Protein AF-A0A849PTD3-F1 (afdb_monomer_lite)

Radius of gyration: 12.24 Å; chains: 1; bounding box: 25×21×29 Å

Secondary structure (DSSP, 8-state):
--EEEEEEEEE-S-EEEE-GGG-EEEE-SEEEEEEEEESS-HHHHHHHHH-SSS---SHHHHHHHSTTEE-

Sequence (71 aa):
MKGVYVLIVKVDKDIQEKIGALGKIRFCRGTYAYVGSAQNGLEKRIARHLSKKKSLFWHIDYLLNSRHAKV

pLDDT: mean 96.57, std 2.06, range [87.5, 98.62]

Foldseek 3Di:
DWFKDKDKKFQQAWDWFQQPPVGTDIDGGDIDIDIDTDRPDPVVVVVVLQDQDDDDDHSSNRQCVDPRMDD

Structure (mmCIF, N/CA/C/O backbone):
data_AF-A0A849PTD3-F1
#
_entry.id   AF-A0A849PTD3-F1
#
loop_
_atom_site.group_PDB
_atom_site.id
_atom_site.type_symb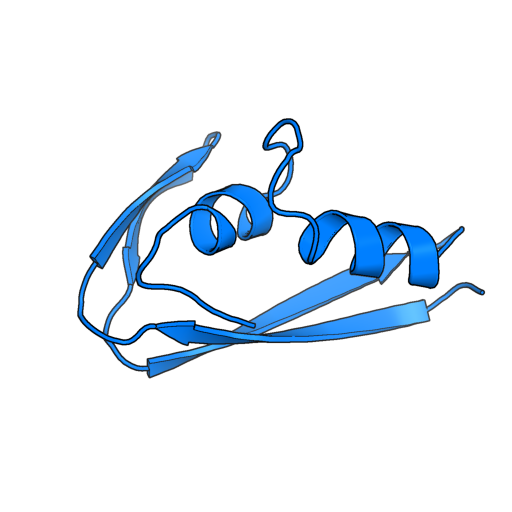ol
_atom_site.label_atom_id
_atom_site.label_alt_id
_atom_site.label_comp_id
_atom_site.label_asym_id
_atom_site.label_entity_id
_atom_site.label_seq_id
_atom_site.pdbx_PDB_ins_code
_atom_site.Cartn_x
_atom_site.Cartn_y
_atom_site.Cartn_z
_atom_site.occupancy
_atom_site.B_iso_or_equiv
_atom_site.auth_seq_id
_atom_site.auth_comp_id
_atom_site.auth_asym_id
_atom_site.auth_atom_id
_atom_site.pdbx_PDB_model_num
ATOM 1 N N . MET A 1 1 ? 11.432 -6.475 -16.224 1.00 87.50 1 MET A N 1
ATOM 2 C CA . MET A 1 1 ? 10.093 -6.101 -16.731 1.00 87.50 1 MET A CA 1
ATOM 3 C C . MET A 1 1 ? 9.692 -4.700 -16.264 1.00 87.50 1 MET A C 1
ATOM 5 O O . MET A 1 1 ? 10.054 -4.317 -15.150 1.00 87.50 1 MET A O 1
ATOM 9 N N . LYS A 1 2 ? 8.966 -3.960 -17.114 1.00 94.75 2 LYS A N 1
ATOM 10 C CA . LYS A 1 2 ? 8.290 -2.687 -16.808 1.00 94.75 2 LYS A CA 1
ATOM 11 C C . LYS A 1 2 ? 6.775 -2.889 -16.871 1.00 94.75 2 LYS A C 1
ATOM 13 O O . LYS A 1 2 ? 6.335 -3.758 -17.617 1.00 94.75 2 LYS A O 1
ATOM 18 N N . GLY A 1 3 ? 5.994 -2.113 -16.129 1.00 96.69 3 GLY A N 1
ATOM 19 C CA . GLY A 1 3 ? 4.535 -2.213 -16.191 1.00 96.69 3 GLY A CA 1
ATOM 20 C C . GLY A 1 3 ? 3.801 -1.527 -15.046 1.00 96.69 3 GLY A C 1
ATOM 21 O O . GLY A 1 3 ? 4.407 -0.849 -14.214 1.00 96.69 3 GLY A O 1
ATOM 22 N N . VAL A 1 4 ? 2.487 -1.724 -15.032 1.00 97.25 4 VAL A N 1
ATOM 23 C CA . VAL A 1 4 ? 1.559 -1.295 -13.979 1.00 97.25 4 VAL A CA 1
ATOM 24 C C . VAL A 1 4 ? 1.117 -2.533 -13.203 1.00 97.25 4 VAL A C 1
ATOM 26 O O . VAL A 1 4 ? 1.019 -3.618 -13.769 1.00 97.25 4 VAL A O 1
ATOM 29 N N . TYR A 1 5 ? 0.881 -2.381 -11.907 1.00 96.31 5 TYR A N 1
ATOM 30 C CA . TYR A 1 5 ? 0.384 -3.435 -11.033 1.00 96.31 5 TYR A CA 1
ATOM 31 C C . TYR A 1 5 ? -0.678 -2.883 -10.091 1.00 96.31 5 TYR A C 1
ATOM 33 O O . TYR A 1 5 ? -0.715 -1.686 -9.793 1.00 96.31 5 TYR A O 1
ATOM 41 N N . VAL A 1 6 ? -1.513 -3.791 -9.595 1.00 98.00 6 VAL A N 1
ATOM 42 C CA . VAL A 1 6 ? -2.485 -3.514 -8.543 1.00 98.00 6 VAL A CA 1
ATOM 43 C C . VAL A 1 6 ? -2.202 -4.456 -7.381 1.00 98.00 6 VAL A C 1
ATOM 45 O O . VAL A 1 6 ? -2.123 -5.667 -7.574 1.00 98.00 6 VAL A O 1
ATOM 48 N N . LEU A 1 7 ? -2.035 -3.905 -6.180 1.00 97.94 7 LEU A N 1
ATOM 49 C CA . LEU A 1 7 ? -2.072 -4.681 -4.944 1.00 97.94 7 LEU A CA 1
ATOM 50 C C . LEU A 1 7 ? -3.485 -4.603 -4.378 1.00 97.94 7 LEU A C 1
ATOM 52 O O . LEU A 1 7 ? -3.990 -3.507 -4.125 1.00 97.94 7 LEU A O 1
ATOM 56 N N . ILE A 1 8 ? -4.106 -5.759 -4.178 1.00 98.38 8 ILE A N 1
ATOM 57 C CA . ILE A 1 8 ? -5.387 -5.868 -3.486 1.00 98.38 8 ILE A CA 1
ATOM 58 C C . ILE A 1 8 ? -5.086 -6.012 -2.005 1.00 98.38 8 ILE A C 1
ATOM 60 O O . ILE A 1 8 ? -4.387 -6.932 -1.616 1.00 98.38 8 ILE A O 1
ATOM 64 N N . VAL A 1 9 ? -5.577 -5.090 -1.186 1.00 98.25 9 VAL A N 1
ATOM 65 C CA . VAL A 1 9 ? -5.302 -5.058 0.250 1.00 98.25 9 VAL A CA 1
ATOM 66 C C . VAL A 1 9 ? -6.596 -5.235 1.014 1.00 98.25 9 VAL A C 1
ATOM 68 O O . VAL A 1 9 ? -7.502 -4.409 0.920 1.00 98.25 9 VAL A O 1
ATOM 71 N N . LYS A 1 10 ? -6.675 -6.293 1.813 1.00 98.62 10 LYS A N 1
ATOM 72 C CA . LYS A 1 10 ? -7.765 -6.514 2.753 1.00 98.62 10 LYS A CA 1
ATOM 73 C C . LYS A 1 10 ? -7.436 -5.864 4.090 1.00 98.62 10 LYS A C 1
ATOM 75 O O . LYS A 1 10 ? -6.404 -6.162 4.690 1.00 98.62 10 LYS A O 1
ATOM 80 N N . VAL A 1 11 ? -8.344 -5.019 4.560 1.00 98.56 11 VAL A N 1
ATOM 81 C CA . VAL A 1 11 ? -8.335 -4.414 5.890 1.00 98.56 11 VAL A CA 1
ATOM 82 C C . VAL A 1 11 ? -9.407 -5.111 6.728 1.00 98.56 11 VAL A C 1
ATOM 84 O O . VAL A 1 11 ? -10.591 -5.059 6.391 1.00 98.56 11 VAL A O 1
ATOM 87 N N . ASP A 1 12 ? -8.997 -5.823 7.782 1.00 98.12 12 ASP A N 1
ATOM 88 C CA . ASP A 1 12 ? -9.872 -6.749 8.524 1.00 98.12 12 ASP A CA 1
ATOM 89 C C . ASP A 1 12 ? -10.838 -6.069 9.511 1.00 98.12 12 ASP A C 1
ATOM 91 O O . ASP A 1 12 ? -11.865 -6.649 9.878 1.00 98.12 12 ASP A O 1
ATOM 95 N N . LYS A 1 13 ? -10.567 -4.815 9.872 1.00 98.44 13 LYS A N 1
ATOM 96 C CA . LYS A 1 13 ? -11.408 -3.970 10.724 1.00 98.44 13 LYS A CA 1
ATOM 97 C C . LYS A 1 13 ? -11.126 -2.491 10.468 1.00 98.44 13 LYS A C 1
ATOM 99 O O . LYS A 1 13 ? -10.109 -2.156 9.875 1.00 98.44 13 LYS A O 1
ATOM 104 N N . ASP A 1 14 ? -11.968 -1.607 10.988 1.00 98.50 14 ASP A N 1
ATOM 105 C CA . ASP A 1 14 ? -11.677 -0.174 10.985 1.00 98.50 14 ASP A CA 1
ATOM 106 C C . ASP A 1 14 ? -10.361 0.117 11.727 1.00 98.50 14 ASP A C 1
ATOM 108 O O . ASP A 1 14 ? -10.180 -0.277 12.884 1.00 98.50 14 ASP A O 1
ATOM 112 N N . ILE A 1 15 ? -9.443 0.813 11.058 1.00 98.31 15 ILE A N 1
ATOM 113 C CA . ILE A 1 15 ? -8.142 1.208 11.604 1.00 98.31 15 ILE A CA 1
ATOM 114 C C . ILE A 1 15 ? -7.845 2.674 11.308 1.00 98.31 15 ILE A C 1
ATOM 116 O O . ILE A 1 15 ? -8.35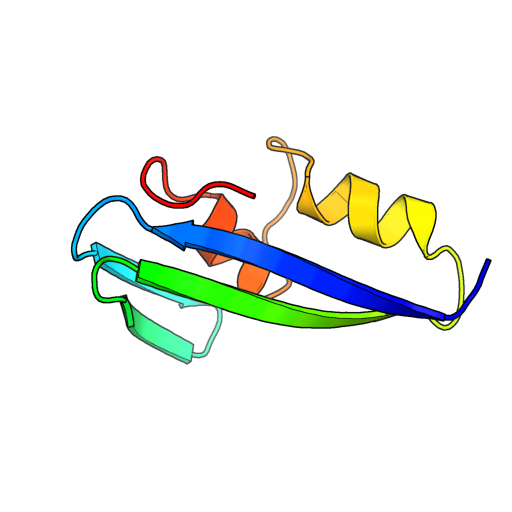6 3.265 10.355 1.00 98.31 15 ILE A O 1
ATOM 120 N N . GLN A 1 16 ? -6.977 3.257 12.127 1.00 98.19 16 GLN A N 1
ATOM 121 C CA . GLN A 1 16 ? -6.417 4.578 11.896 1.00 98.19 16 GLN A CA 1
ATOM 122 C C . GLN A 1 16 ? -4.898 4.467 11.935 1.00 98.19 16 GLN A C 1
ATOM 124 O O . GLN A 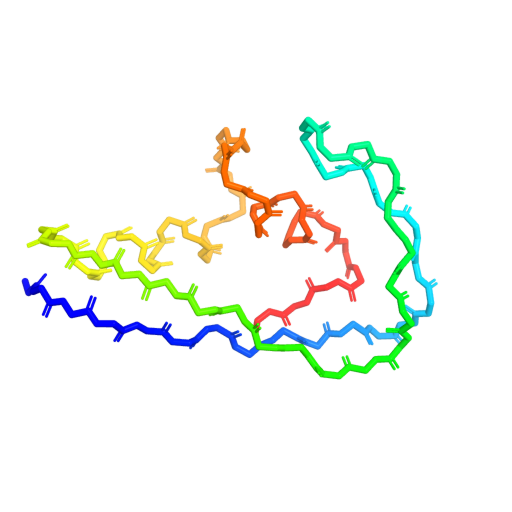1 16 ? -4.324 4.154 12.974 1.00 98.19 16 GLN A O 1
ATOM 129 N N . GLU A 1 17 ? -4.257 4.721 10.799 1.00 97.62 17 GLU A N 1
ATOM 130 C CA . GLU A 1 17 ? -2.819 4.515 10.616 1.00 97.62 17 GLU A CA 1
ATOM 131 C C . GLU A 1 17 ? -2.139 5.825 10.217 1.00 97.62 17 GLU A C 1
ATOM 133 O O . GLU A 1 17 ? -2.722 6.654 9.513 1.00 97.62 17 GLU A O 1
ATOM 138 N N . LYS A 1 18 ? -0.890 6.025 10.660 1.00 97.94 18 LYS A N 1
ATOM 139 C CA . LYS A 1 18 ? -0.065 7.155 10.207 1.00 97.94 18 LYS A CA 1
ATOM 140 C C . LYS A 1 18 ? 0.610 6.787 8.885 1.00 97.94 18 LYS A C 1
ATOM 142 O O . LYS A 1 18 ? 1.512 5.953 8.858 1.00 97.94 18 LYS A O 1
ATOM 147 N N . ILE A 1 19 ? 0.209 7.444 7.805 1.00 97.88 19 ILE A N 1
ATOM 148 C CA . ILE A 1 19 ? 0.664 7.172 6.441 1.00 97.88 19 ILE A CA 1
ATOM 149 C C . ILE A 1 19 ? 1.678 8.234 6.016 1.00 97.88 19 ILE A C 1
ATOM 151 O O . ILE A 1 19 ? 1.337 9.209 5.351 1.00 97.88 19 ILE A O 1
ATOM 155 N N . GLY A 1 20 ? 2.938 8.058 6.420 1.00 95.88 20 GLY A N 1
ATOM 156 C CA . GLY A 1 20 ? 4.032 8.965 6.054 1.00 95.88 20 GLY A CA 1
ATOM 157 C C . GLY A 1 20 ? 3.680 10.445 6.260 1.00 95.88 20 GLY A C 1
ATOM 158 O O . GLY A 1 20 ? 3.266 10.846 7.351 1.00 95.88 20 GLY A O 1
ATOM 159 N N . ALA A 1 21 ? 3.830 11.236 5.195 1.00 95.94 21 ALA A N 1
ATOM 160 C CA . ALA A 1 21 ? 3.517 12.665 5.177 1.00 95.94 21 ALA A CA 1
ATOM 161 C C . ALA A 1 21 ? 2.009 12.982 5.122 1.00 95.94 21 ALA A C 1
ATOM 163 O O . ALA A 1 21 ? 1.622 14.098 5.450 1.00 95.94 21 ALA A O 1
ATOM 164 N N . LEU A 1 22 ? 1.147 12.019 4.768 1.00 96.88 22 LEU A N 1
ATOM 165 C CA . LEU A 1 22 ? -0.310 12.214 4.743 1.00 96.88 22 LEU A CA 1
ATOM 166 C C . LEU A 1 22 ? -0.937 12.249 6.148 1.00 96.88 22 LEU A C 1
ATOM 168 O O . LEU A 1 22 ? -2.123 12.529 6.294 1.00 96.88 22 LEU A O 1
ATOM 172 N N . GLY A 1 23 ? -0.160 11.955 7.193 1.00 97.69 23 GLY A N 1
ATOM 173 C CA . GLY A 1 23 ? -0.648 11.977 8.568 1.00 97.69 23 GLY A CA 1
ATOM 174 C C . GLY A 1 23 ? -1.554 10.789 8.889 1.00 97.69 23 GLY A C 1
ATOM 175 O O . GLY A 1 23 ? -1.351 9.687 8.382 1.00 97.69 23 GLY A O 1
ATOM 176 N N . LYS A 1 24 ? -2.509 10.979 9.807 1.00 98.19 24 LYS A N 1
ATOM 177 C CA . LYS A 1 24 ? -3.422 9.911 10.238 1.00 98.19 24 LYS A CA 1
ATOM 178 C C . LYS A 1 24 ? -4.576 9.772 9.249 1.00 98.19 24 LYS A C 1
ATOM 180 O O . LYS A 1 24 ? -5.360 10.702 9.099 1.00 98.19 24 LYS A O 1
ATOM 185 N N . ILE A 1 25 ? -4.724 8.591 8.661 1.00 98.25 25 ILE A N 1
ATOM 186 C CA . ILE A 1 25 ? -5.826 8.260 7.754 1.00 98.25 25 ILE A CA 1
ATOM 187 C C . ILE A 1 25 ? -6.672 7.159 8.388 1.00 98.25 25 ILE A C 1
ATOM 189 O O . ILE A 1 25 ? -6.133 6.198 8.943 1.00 98.25 25 ILE A O 1
ATOM 193 N N . ARG A 1 26 ? -7.998 7.299 8.307 1.00 98.31 26 ARG A N 1
ATOM 194 C CA . ARG A 1 26 ? -8.940 6.238 8.673 1.00 98.31 26 ARG A CA 1
ATOM 195 C C . ARG A 1 26 ? -9.175 5.328 7.469 1.00 98.31 26 ARG A C 1
ATOM 197 O O . ARG A 1 26 ? -9.543 5.805 6.400 1.00 98.31 26 ARG A O 1
ATOM 204 N N . PHE A 1 27 ? -9.017 4.029 7.679 1.00 98.31 27 PHE A N 1
ATOM 205 C CA . PHE A 1 27 ? -9.421 2.988 6.741 1.00 98.31 27 PHE A CA 1
ATOM 206 C C . PHE A 1 27 ? -10.570 2.211 7.374 1.00 98.31 27 PHE A C 1
ATOM 208 O O . PHE A 1 27 ? -10.430 1.689 8.480 1.00 98.31 27 PHE A O 1
ATOM 215 N N . CYS A 1 28 ? -11.711 2.159 6.695 1.00 98.56 28 CYS A N 1
ATOM 216 C CA . CYS A 1 28 ? -12.807 1.288 7.099 1.00 98.56 28 CYS A CA 1
ATOM 217 C C . CYS A 1 28 ? -12.460 -0.164 6.749 1.00 98.56 28 CYS A C 1
ATOM 219 O O . CYS A 1 28 ? -11.667 -0.427 5.843 1.00 98.56 28 CYS A O 1
ATOM 221 N N . ARG A 1 29 ? -13.072 -1.127 7.436 1.00 98.62 29 ARG A N 1
ATOM 222 C CA . ARG A 1 29 ? -12.980 -2.537 7.039 1.00 98.62 29 ARG A CA 1
ATOM 223 C C . ARG A 1 29 ? -13.391 -2.695 5.574 1.00 98.62 29 ARG A C 1
ATOM 225 O O . ARG A 1 29 ? -14.489 -2.289 5.196 1.00 98.62 29 ARG A O 1
ATOM 232 N N . GLY A 1 30 ? -12.561 -3.349 4.769 1.00 98.50 30 GLY A N 1
ATOM 233 C CA . GLY A 1 30 ? -12.866 -3.540 3.355 1.00 98.50 30 GLY A CA 1
ATOM 234 C C . GLY A 1 30 ? -11.682 -4.001 2.521 1.00 98.50 30 GLY A C 1
ATOM 235 O O . GLY A 1 30 ? -10.616 -4.331 3.040 1.00 98.50 30 GLY A O 1
ATOM 236 N N . THR A 1 31 ? -11.896 -4.019 1.210 1.00 98.44 31 THR A N 1
ATOM 237 C CA . THR A 1 31 ? -10.871 -4.329 0.214 1.00 98.44 31 THR A CA 1
ATOM 238 C C . THR A 1 31 ? -10.499 -3.056 -0.532 1.00 98.44 31 THR A C 1
ATOM 240 O O . THR A 1 31 ? -11.365 -2.357 -1.050 1.00 98.44 31 THR A O 1
ATOM 243 N N . TYR A 1 32 ? -9.204 -2.777 -0.599 1.00 98.31 32 TYR A N 1
ATOM 244 C CA . TYR A 1 32 ? -8.627 -1.598 -1.229 1.00 98.31 32 TYR A CA 1
ATOM 245 C C . TYR A 1 32 ? -7.737 -2.010 -2.397 1.00 98.31 32 TYR A C 1
ATOM 247 O O . TYR A 1 32 ? -7.108 -3.066 -2.364 1.00 98.31 32 TYR A O 1
ATOM 255 N N . ALA A 1 33 ? -7.647 -1.157 -3.412 1.00 98.19 33 ALA A N 1
ATOM 256 C CA . ALA A 1 33 ? -6.721 -1.327 -4.522 1.00 98.19 33 ALA A CA 1
ATOM 257 C C . ALA A 1 33 ? -5.633 -0.252 -4.452 1.00 98.19 33 ALA A C 1
ATOM 259 O O . ALA A 1 33 ? -5.929 0.942 -4.444 1.00 98.19 33 ALA A O 1
ATOM 260 N N . TYR A 1 34 ? -4.370 -0.674 -4.421 1.00 97.62 34 TYR A N 1
ATOM 261 C CA . TYR A 1 34 ? -3.228 0.215 -4.600 1.00 97.62 34 TYR A CA 1
ATOM 262 C C . TYR A 1 34 ? -2.653 0.024 -5.997 1.00 97.62 34 TYR A C 1
ATOM 264 O O . TYR A 1 34 ? -2.144 -1.049 -6.319 1.00 97.62 34 TYR A O 1
ATOM 272 N N . VAL A 1 35 ? -2.726 1.070 -6.816 1.00 97.62 35 VAL A N 1
ATOM 273 C CA . VAL A 1 35 ? -2.222 1.058 -8.191 1.00 97.62 35 VAL A CA 1
ATOM 274 C C . VAL A 1 35 ? -0.840 1.697 -8.223 1.00 97.62 35 VAL A C 1
ATOM 276 O O . VAL A 1 35 ? -0.649 2.816 -7.748 1.00 97.62 35 VAL A O 1
ATOM 279 N N . GLY A 1 36 ? 0.129 0.987 -8.794 1.00 96.00 36 GLY A N 1
ATOM 280 C CA . GLY A 1 36 ? 1.493 1.475 -8.953 1.00 96.00 36 GLY A CA 1
ATOM 281 C C . GLY A 1 36 ? 2.074 1.106 -10.308 1.00 96.00 36 GLY A C 1
ATOM 282 O O . GLY A 1 36 ? 1.582 0.222 -11.004 1.00 96.00 36 GLY A O 1
ATOM 283 N N . SER A 1 37 ? 3.157 1.776 -10.686 1.00 96.56 37 SER A N 1
ATOM 284 C CA . SER A 1 37 ? 3.932 1.440 -11.877 1.00 96.56 37 SER A CA 1
ATOM 285 C C . SER A 1 37 ? 5.406 1.264 -11.537 1.00 96.56 37 SER A C 1
ATOM 287 O O . SER A 1 37 ? 5.917 1.770 -10.531 1.00 96.56 37 SER A O 1
ATOM 289 N N . ALA A 1 38 ? 6.100 0.508 -12.378 1.00 96.38 38 ALA A N 1
ATOM 290 C CA . ALA A 1 38 ? 7.542 0.369 -12.351 1.00 96.38 38 ALA A CA 1
ATOM 291 C C . ALA A 1 38 ? 8.065 0.493 -13.780 1.00 96.38 38 ALA A C 1
ATOM 293 O O . ALA A 1 38 ? 7.808 -0.370 -14.619 1.00 96.38 38 ALA A O 1
ATOM 294 N N . GLN A 1 39 ? 8.817 1.558 -14.053 1.00 92.00 39 GLN A N 1
ATOM 295 C CA . GLN A 1 39 ? 9.480 1.730 -15.347 1.00 92.00 39 GLN A CA 1
ATOM 296 C C . GLN A 1 39 ? 10.671 0.779 -15.513 1.00 92.00 39 GLN A C 1
ATOM 298 O O . GLN A 1 39 ? 10.975 0.384 -16.630 1.00 92.00 39 GLN A O 1
ATOM 303 N N . ASN A 1 40 ? 11.282 0.357 -14.402 1.00 92.31 40 ASN A N 1
ATOM 304 C CA . ASN A 1 40 ? 12.316 -0.668 -14.340 1.00 92.31 40 ASN A CA 1
ATOM 305 C C . ASN A 1 40 ? 12.094 -1.540 -13.095 1.00 92.31 40 ASN A C 1
ATOM 307 O O . ASN A 1 40 ? 11.748 -1.029 -12.030 1.00 92.31 40 ASN A O 1
ATOM 311 N N . GLY A 1 41 ? 12.303 -2.853 -13.222 1.00 94.81 41 GLY A N 1
ATOM 312 C CA . GLY A 1 41 ? 12.286 -3.781 -12.085 1.00 94.81 41 GLY A CA 1
ATOM 313 C C . GLY A 1 41 ? 10.918 -3.972 -11.416 1.00 94.81 41 GLY A C 1
ATOM 314 O O . GLY A 1 41 ? 10.837 -3.911 -10.191 1.00 94.81 41 GLY A O 1
ATOM 315 N N . LEU A 1 42 ? 9.860 -4.224 -12.196 1.00 95.88 42 LEU A N 1
ATOM 316 C CA . LEU A 1 42 ? 8.499 -4.466 -11.692 1.00 95.88 42 LEU A CA 1
ATOM 317 C C . LEU A 1 42 ? 8.440 -5.524 -10.579 1.00 95.88 42 LEU A C 1
ATOM 319 O O . LEU A 1 42 ? 7.940 -5.242 -9.493 1.00 95.88 42 LEU A O 1
ATOM 323 N N . GLU A 1 43 ? 9.027 -6.697 -10.808 1.00 95.88 43 GLU A N 1
ATOM 324 C CA . GLU A 1 43 ? 9.075 -7.785 -9.821 1.00 95.88 43 GLU A CA 1
ATOM 325 C C . GLU A 1 43 ? 9.762 -7.359 -8.522 1.00 95.88 43 GLU A C 1
ATOM 327 O O . GLU A 1 43 ? 9.240 -7.603 -7.440 1.00 95.88 43 GLU A O 1
ATOM 332 N N . LYS A 1 44 ? 10.891 -6.640 -8.611 1.00 95.62 44 LYS A N 1
ATOM 333 C CA . LYS A 1 44 ? 11.602 -6.119 -7.432 1.00 95.62 44 LYS A CA 1
ATOM 334 C C . LYS A 1 44 ? 10.746 -5.119 -6.655 1.00 95.62 44 LYS A C 1
ATOM 336 O O . LYS A 1 44 ? 10.781 -5.116 -5.426 1.00 95.62 44 LYS A O 1
ATOM 341 N N . ARG A 1 45 ? 9.968 -4.279 -7.350 1.00 96.06 45 ARG A N 1
ATOM 342 C CA . ARG A 1 45 ? 9.056 -3.320 -6.711 1.00 96.06 45 ARG A CA 1
ATOM 343 C C . ARG A 1 45 ? 7.918 -4.037 -5.982 1.00 96.06 45 ARG A C 1
ATOM 345 O O . ARG A 1 45 ? 7.663 -3.720 -4.822 1.00 96.06 45 ARG A O 1
ATOM 352 N N . ILE A 1 46 ? 7.296 -5.033 -6.613 1.00 96.44 46 ILE A N 1
ATOM 353 C CA . ILE A 1 46 ? 6.253 -5.854 -5.980 1.00 96.44 46 ILE A CA 1
ATOM 354 C C . ILE A 1 46 ? 6.831 -6.613 -4.779 1.00 96.44 46 ILE A C 1
ATOM 356 O O . ILE A 1 46 ? 6.308 -6.492 -3.674 1.00 96.44 46 ILE A O 1
ATOM 360 N N . ALA A 1 47 ? 7.960 -7.308 -4.949 1.00 96.12 47 ALA A N 1
ATOM 361 C CA . ALA A 1 47 ? 8.633 -8.036 -3.873 1.00 96.12 47 ALA A CA 1
ATOM 362 C C . ALA A 1 47 ? 8.977 -7.122 -2.688 1.00 96.12 47 ALA A C 1
ATOM 364 O O . ALA A 1 47 ? 8.793 -7.496 -1.529 1.00 96.12 47 ALA A O 1
ATOM 365 N N . ARG A 1 48 ? 9.400 -5.881 -2.959 1.00 95.81 48 ARG A N 1
ATOM 366 C CA . ARG A 1 48 ? 9.597 -4.889 -1.904 1.00 95.81 48 ARG A CA 1
ATOM 367 C C . ARG A 1 48 ? 8.295 -4.584 -1.164 1.00 95.81 48 ARG A C 1
ATOM 369 O O . ARG A 1 48 ? 8.315 -4.577 0.064 1.00 95.81 48 ARG A O 1
ATOM 376 N N . HIS A 1 49 ? 7.179 -4.333 -1.848 1.00 96.38 49 HIS A N 1
ATOM 377 C CA . HIS A 1 49 ? 5.898 -4.076 -1.173 1.00 96.38 49 HIS A CA 1
ATOM 378 C C . HIS A 1 49 ? 5.413 -5.267 -0.337 1.00 96.38 49 HIS A C 1
ATOM 380 O O . HIS A 1 49 ? 4.836 -5.050 0.726 1.00 96.38 49 HIS A O 1
ATOM 386 N N . LEU A 1 50 ? 5.732 -6.497 -0.737 1.00 95.19 50 LEU A N 1
ATOM 387 C CA . LEU A 1 50 ? 5.386 -7.708 0.014 1.00 95.19 50 LEU A CA 1
ATOM 388 C C . LEU A 1 50 ? 6.350 -8.009 1.178 1.00 95.19 50 LEU A C 1
ATOM 390 O O . LEU A 1 50 ? 5.966 -8.671 2.140 1.00 95.19 50 LEU A O 1
ATOM 394 N N . SER A 1 51 ? 7.581 -7.488 1.149 1.00 95.19 51 SER A N 1
ATOM 395 C CA . SER A 1 51 ? 8.547 -7.678 2.239 1.00 95.19 51 SER A CA 1
ATOM 396 C C . SER A 1 51 ? 8.090 -7.009 3.539 1.00 95.19 51 SER A C 1
ATOM 398 O O . SER A 1 51 ? 7.716 -5.836 3.549 1.00 95.19 51 SER A O 1
ATOM 400 N N . LYS A 1 52 ? 8.175 -7.721 4.666 1.00 88.69 52 LYS A N 1
ATOM 401 C CA . LYS A 1 52 ? 7.869 -7.160 5.994 1.00 88.69 52 LYS A CA 1
ATOM 402 C C . LYS A 1 52 ? 9.017 -6.335 6.577 1.00 88.69 52 LYS A C 1
ATOM 404 O O . LYS A 1 52 ? 8.770 -5.365 7.282 1.00 88.69 52 LYS A O 1
ATOM 409 N N . LYS A 1 53 ? 10.268 -6.679 6.260 1.00 93.31 53 LYS A N 1
ATOM 410 C CA . LYS A 1 53 ? 11.457 -5.979 6.763 1.00 93.31 53 LYS A CA 1
ATOM 411 C C . LYS A 1 53 ? 11.974 -5.013 5.699 1.00 93.31 53 LYS A C 1
ATOM 413 O O . LYS A 1 53 ? 12.680 -5.416 4.777 1.00 93.31 53 LYS A O 1
ATOM 418 N N . LYS A 1 54 ? 11.596 -3.740 5.816 1.00 94.00 54 LYS A N 1
ATOM 419 C CA . LYS A 1 54 ? 12.027 -2.653 4.923 1.00 94.00 54 LYS A CA 1
ATOM 420 C C . LYS A 1 54 ? 11.821 -1.290 5.576 1.00 94.00 54 LYS A C 1
ATOM 422 O O . LYS A 1 54 ? 10.962 -1.144 6.439 1.00 94.00 54 LYS A O 1
ATOM 427 N N . SER A 1 55 ? 12.543 -0.279 5.101 1.00 95.94 55 SER A N 1
ATOM 428 C CA . SER A 1 55 ? 12.203 1.115 5.398 1.00 95.94 55 SER A CA 1
ATOM 429 C C . SER A 1 55 ? 10.898 1.490 4.698 1.00 95.94 55 SER A C 1
ATOM 431 O O . SER A 1 55 ? 10.730 1.215 3.506 1.00 95.94 55 SER A O 1
ATOM 433 N N . LEU A 1 56 ? 9.986 2.124 5.429 1.00 96.19 56 LEU A N 1
ATOM 434 C CA . LEU A 1 56 ? 8.718 2.599 4.884 1.00 96.19 56 LEU A CA 1
ATOM 435 C C . LEU A 1 56 ? 8.978 3.865 4.071 1.00 96.19 56 LEU A C 1
ATOM 437 O O . LEU A 1 56 ? 9.544 4.823 4.593 1.00 96.19 56 LEU A O 1
ATOM 441 N N . PHE A 1 57 ? 8.608 3.844 2.792 1.00 95.62 57 PHE A N 1
ATOM 442 C CA . PHE A 1 57 ? 8.827 4.978 1.893 1.00 95.62 57 PHE A CA 1
ATOM 443 C C . PHE A 1 57 ? 7.553 5.332 1.129 1.00 95.62 57 PHE A C 1
ATOM 445 O O . PHE A 1 57 ? 7.150 6.491 1.100 1.00 95.62 57 PHE A O 1
ATOM 452 N N . TRP A 1 58 ? 6.875 4.337 0.555 1.00 96.25 58 TRP A N 1
ATOM 453 C CA . TRP A 1 58 ? 5.600 4.559 -0.121 1.00 96.25 58 TRP A CA 1
ATOM 454 C C . TRP A 1 58 ? 4.441 4.501 0.867 1.00 96.25 58 TRP A C 1
ATOM 456 O O . TRP A 1 58 ? 4.474 3.730 1.820 1.00 96.25 58 TRP A O 1
ATOM 466 N N . HIS A 1 59 ? 3.367 5.246 0.601 1.00 96.81 59 HIS A N 1
ATOM 467 C CA . HIS A 1 59 ? 2.158 5.241 1.436 1.00 96.81 59 HIS A CA 1
ATOM 468 C C . HIS A 1 59 ? 1.610 3.827 1.694 1.00 96.81 59 HIS A C 1
ATOM 470 O O . HIS A 1 59 ? 1.206 3.514 2.812 1.00 96.81 59 HIS A O 1
ATOM 476 N N . ILE A 1 60 ? 1.677 2.945 0.692 1.00 97.12 60 ILE A N 1
ATOM 477 C CA . ILE A 1 60 ? 1.260 1.547 0.834 1.00 97.12 60 ILE A CA 1
ATOM 478 C C . ILE A 1 60 ? 2.140 0.754 1.804 1.00 97.12 60 ILE A C 1
ATOM 480 O O . ILE A 1 60 ? 1.640 -0.141 2.475 1.00 97.12 60 ILE A O 1
ATOM 484 N N . ASP A 1 61 ? 3.425 1.096 1.937 1.00 97.25 61 ASP A N 1
ATOM 485 C CA . ASP A 1 61 ? 4.317 0.412 2.873 1.00 97.25 61 ASP A CA 1
ATOM 486 C C . ASP A 1 61 ? 3.847 0.632 4.315 1.00 97.25 61 ASP A C 1
ATOM 488 O O . ASP A 1 61 ? 3.866 -0.308 5.105 1.00 97.25 61 ASP A O 1
ATOM 492 N N . TYR A 1 62 ? 3.383 1.845 4.645 1.00 97.56 62 TYR A N 1
ATOM 493 C CA . TYR A 1 62 ? 2.835 2.163 5.967 1.00 97.56 62 TYR A CA 1
ATOM 494 C C . TYR A 1 62 ? 1.572 1.357 6.257 1.00 97.56 62 TYR A C 1
ATOM 496 O O . TYR A 1 62 ? 1.479 0.738 7.314 1.00 97.56 62 TYR A O 1
ATOM 504 N N . LEU A 1 63 ? 0.633 1.310 5.305 1.00 97.38 63 LEU A N 1
ATOM 505 C CA . LEU A 1 63 ? -0.586 0.519 5.464 1.00 97.38 63 LEU A CA 1
ATOM 506 C C . LEU A 1 63 ? -0.254 -0.971 5.647 1.00 97.38 63 LEU A C 1
ATOM 508 O O . LEU A 1 63 ? -0.723 -1.582 6.599 1.00 97.38 63 LEU A O 1
ATOM 512 N N . LEU A 1 64 ? 0.616 -1.544 4.806 1.00 97.00 64 LEU A N 1
ATOM 513 C CA . LEU A 1 64 ? 1.011 -2.962 4.866 1.00 97.00 64 LEU A CA 1
ATOM 514 C C . LEU A 1 64 ? 1.892 -3.337 6.072 1.00 97.00 64 LEU A C 1
ATOM 516 O O . LEU A 1 64 ? 2.133 -4.529 6.319 1.00 97.00 64 LEU A O 1
ATOM 520 N N . ASN A 1 65 ? 2.374 -2.339 6.816 1.00 96.31 65 ASN A N 1
ATOM 521 C CA . ASN A 1 65 ? 3.036 -2.525 8.103 1.00 96.31 65 ASN A CA 1
ATOM 522 C C . ASN A 1 65 ? 2.031 -2.727 9.252 1.00 96.31 65 ASN A C 1
ATOM 524 O O . ASN A 1 65 ? 2.399 -3.262 10.297 1.00 96.31 65 ASN A O 1
ATOM 528 N N . SER A 1 66 ? 0.759 -2.358 9.067 1.00 95.88 66 SER A N 1
ATOM 529 C CA . SER A 1 66 ? -0.301 -2.684 10.021 1.00 95.88 66 SER A CA 1
ATOM 530 C C . SER A 1 66 ? -0.596 -4.184 10.007 1.00 95.88 66 SER A C 1
ATOM 532 O O . SER A 1 66 ? -0.703 -4.812 8.953 1.00 95.88 66 SER A O 1
ATOM 534 N N . ARG A 1 67 ? -0.800 -4.782 11.186 1.00 96.06 67 ARG A N 1
ATOM 535 C CA . ARG A 1 67 ? -1.206 -6.198 11.313 1.00 96.06 67 ARG A CA 1
ATOM 536 C C . ARG A 1 67 ? -2.613 -6.483 10.765 1.00 96.06 67 ARG A C 1
ATOM 538 O O . ARG A 1 67 ? -2.951 -7.643 10.543 1.00 96.06 67 ARG A O 1
ATOM 545 N N . HIS A 1 68 ? -3.399 -5.425 10.568 1.00 97.38 68 HIS A N 1
ATOM 546 C CA . HIS A 1 68 ? -4.792 -5.455 10.125 1.00 97.38 68 HIS A CA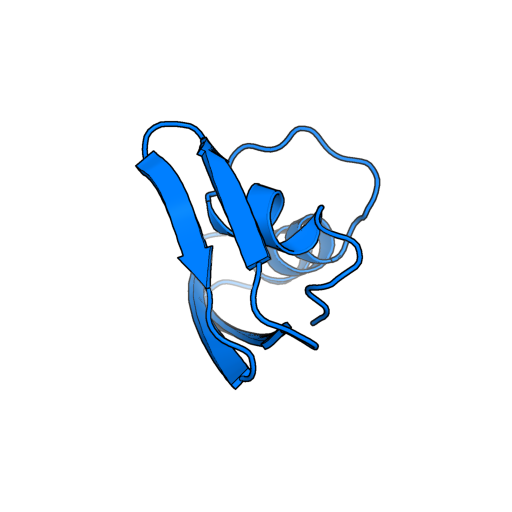 1
ATOM 547 C C . HIS A 1 68 ? -4.953 -5.2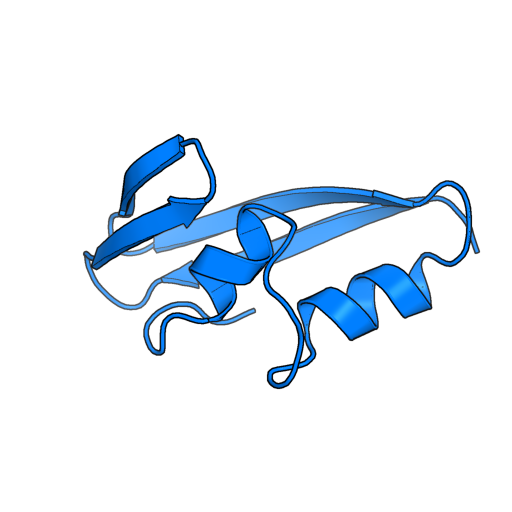82 8.610 1.00 97.38 68 HIS A C 1
ATOM 549 O O . HIS A 1 68 ? -6.059 -5.436 8.100 1.00 97.38 68 HIS A O 1
ATOM 555 N N . ALA A 1 69 ? -3.863 -4.990 7.889 1.00 97.56 69 ALA A N 1
ATOM 556 C CA . ALA A 1 69 ? -3.845 -4.862 6.437 1.00 97.56 69 ALA A CA 1
ATOM 557 C C . ALA A 1 69 ? -2.971 -5.957 5.808 1.00 97.56 69 ALA A C 1
ATOM 559 O O . ALA A 1 69 ? -1.807 -6.143 6.179 1.00 97.56 69 ALA A O 1
ATOM 560 N N . LYS A 1 70 ? -3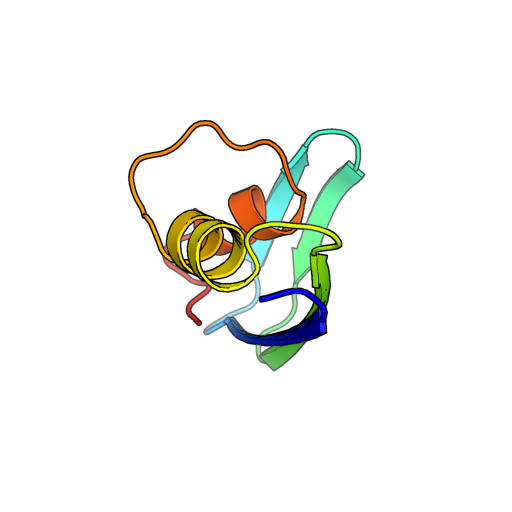.529 -6.697 4.849 1.00 96.38 70 LYS A N 1
ATOM 561 C CA . LYS A 1 70 ? -2.849 -7.810 4.172 1.00 96.38 70 LYS A CA 1
ATOM 562 C C . LYS A 1 70 ? -3.081 -7.735 2.668 1.00 96.38 70 LYS A C 1
ATOM 564 O O . LYS A 1 70 ? -4.208 -7.472 2.257 1.00 96.38 70 LYS A O 1
ATOM 569 N N . VAL A 1 71 ? -2.016 -7.945 1.894 1.00 94.25 71 VAL A N 1
ATOM 570 C CA . VAL A 1 71 ? -2.109 -8.245 0.454 1.00 94.25 71 VAL A CA 1
ATOM 571 C C . VAL A 1 71 ? -2.490 -9.707 0.288 1.00 94.25 71 VAL A C 1
ATOM 573 O O . VAL A 1 71 ? -1.943 -10.509 1.080 1.00 94.25 71 VAL A O 1
#